Protein AF-A0A368GUP9-F1 (afdb_monomer_lite)

Organism: Ancylostoma caninum (NCBI:txid29170)

Sequence (65 aa):
MFYFFIFSLLFLNILAQEEVSTYTPCLDKAGSSVCIKPFKKGMCTNEAVKELMQEVCAETCAFCP

Radius of gyration: 22.17 Å; chains: 1; bounding box: 37×51×47 Å

Secondary structure (DSSP, 8-state):
-HHHHHHHHHHHHHHTTS----------TT-HHHHHHHHHTTGGG-GGGHHHHHHHSTTTTT---

InterPro domains:
  IPR003582 ShKT domain [PF01549] (40-64)

Structure (mmCIF, N/CA/C/O backbone):
data_AF-A0A368GUP9-F1
#
_entry.id   AF-A0A368GUP9-F1
#
loop_
_atom_site.group_PDB
_atom_site.id
_atom_site.type_symbol
_atom_site.label_atom_id
_atom_site.label_alt_id
_atom_site.label_comp_id
_atom_site.label_asym_id
_atom_site.label_entity_id
_atom_site.label_seq_id
_atom_site.pdbx_PDB_ins_code
_atom_site.Cartn_x
_atom_site.Cartn_y
_atom_site.Cartn_z
_atom_site.occupancy
_atom_site.B_iso_or_equiv
_atom_site.auth_seq_id
_atom_site.auth_comp_id
_atom_site.auth_asym_id
_atom_site.auth_atom_id
_atom_site.pdbx_PDB_model_num
ATOM 1 N N . MET A 1 1 ? -29.008 39.764 -31.859 1.00 66.44 1 MET A N 1
ATOM 2 C CA . MET A 1 1 ? -28.079 38.737 -32.388 1.00 66.44 1 MET A CA 1
ATOM 3 C C . MET A 1 1 ? -26.802 38.604 -31.551 1.00 66.44 1 MET A C 1
ATOM 5 O O . MET A 1 1 ? -26.441 37.480 -31.250 1.00 66.44 1 MET A O 1
ATOM 9 N N . PHE A 1 2 ? -26.176 39.692 -31.075 1.00 69.50 2 PHE A N 1
ATOM 10 C CA . PHE A 1 2 ? -24.977 39.623 -30.209 1.00 69.50 2 PHE A CA 1
ATOM 11 C C . PHE A 1 2 ? -25.199 39.005 -28.816 1.00 69.50 2 PHE A C 1
ATOM 13 O O . PHE A 1 2 ? -24.328 38.302 -28.318 1.00 69.50 2 PHE A O 1
ATOM 20 N N . TYR A 1 3 ? -26.378 39.194 -28.212 1.00 73.56 3 TYR A N 1
ATOM 21 C CA . TYR A 1 3 ? -26.702 38.613 -26.901 1.00 73.56 3 TYR A CA 1
ATOM 22 C C . TYR A 1 3 ? -26.607 37.086 -26.879 1.00 73.56 3 TYR A C 1
ATOM 24 O O . TYR A 1 3 ? -26.170 36.521 -25.885 1.00 73.56 3 TYR A O 1
ATOM 32 N N . PHE A 1 4 ? -26.953 36.426 -27.988 1.00 72.75 4 PHE A N 1
ATOM 33 C CA . PHE A 1 4 ? -26.902 34.969 -28.085 1.00 72.75 4 PHE A CA 1
ATOM 34 C C . PHE A 1 4 ? -25.469 34.448 -27.913 1.00 72.75 4 PHE A C 1
ATOM 36 O O . PHE A 1 4 ? -25.247 33.529 -27.137 1.00 72.75 4 PHE A O 1
ATOM 43 N N . PHE A 1 5 ? -24.487 35.116 -28.531 1.00 69.19 5 PHE A N 1
ATOM 44 C CA . PHE A 1 5 ? -23.069 34.779 -28.378 1.00 69.19 5 PHE A CA 1
ATOM 45 C C . PHE A 1 5 ? -22.565 34.966 -26.942 1.00 69.19 5 PHE A C 1
ATOM 47 O O . PHE A 1 5 ? -21.816 34.130 -26.446 1.00 69.19 5 PHE A O 1
ATOM 54 N N . ILE A 1 6 ? -23.002 36.026 -26.254 1.00 76.81 6 ILE A N 1
ATOM 55 C CA . ILE A 1 6 ? -22.629 36.269 -24.851 1.00 76.81 6 ILE A CA 1
ATOM 56 C C . ILE A 1 6 ? -23.213 35.177 -23.944 1.00 76.81 6 ILE A C 1
ATOM 58 O O . ILE A 1 6 ? -22.498 34.633 -23.104 1.00 76.81 6 ILE A O 1
ATOM 62 N N . PHE A 1 7 ? -24.478 34.796 -24.151 1.00 75.88 7 PHE A N 1
ATOM 63 C CA . PHE A 1 7 ? -25.104 33.697 -23.409 1.00 75.88 7 PHE A CA 1
ATOM 64 C C . PHE A 1 7 ? -24.413 32.350 -23.661 1.00 75.88 7 PHE A C 1
ATOM 66 O O . PHE A 1 7 ? -24.210 31.595 -22.713 1.00 75.88 7 PHE A O 1
ATOM 73 N N . SER A 1 8 ? -23.986 32.064 -24.896 1.00 75.69 8 SER A N 1
ATOM 74 C CA . SER A 1 8 ? -23.231 30.845 -25.219 1.00 75.69 8 SER A CA 1
ATOM 75 C C . SER A 1 8 ? -21.871 30.785 -24.515 1.00 75.69 8 SER A C 1
ATOM 77 O O . SER A 1 8 ? -21.502 29.737 -23.990 1.00 75.69 8 SER A O 1
ATOM 79 N N . LEU A 1 9 ? -21.135 31.901 -24.45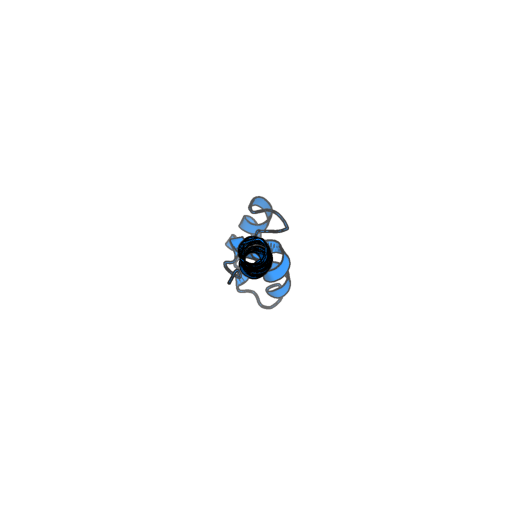3 1.00 72.38 9 LEU A N 1
ATOM 80 C CA . LEU A 1 9 ? -19.841 31.961 -23.762 1.00 72.38 9 LEU A CA 1
ATOM 81 C C . LEU A 1 9 ? -19.988 31.822 -22.239 1.00 72.38 9 LEU A C 1
ATOM 83 O O . LEU A 1 9 ? -19.157 31.179 -21.599 1.00 72.38 9 LEU A O 1
ATOM 87 N N . LEU A 1 10 ? -21.053 32.375 -21.651 1.00 72.38 10 LEU A N 1
ATOM 88 C CA . LEU A 1 10 ? -21.360 32.192 -20.228 1.00 72.38 10 LEU A CA 1
ATOM 89 C C . LEU A 1 10 ? -21.705 30.728 -19.904 1.00 72.38 10 LEU A C 1
ATOM 91 O O . LEU A 1 10 ? -21.229 30.201 -18.903 1.00 72.38 10 LEU A O 1
ATOM 95 N N . PHE A 1 11 ? -22.454 30.048 -20.778 1.00 68.94 11 PHE A N 1
ATOM 96 C CA . PHE A 1 11 ? -22.789 28.627 -20.616 1.00 68.94 11 PHE A CA 1
ATOM 97 C C . PHE A 1 11 ? -21.567 27.700 -20.695 1.00 68.94 11 PHE A C 1
ATOM 99 O O . PHE A 1 11 ? -21.483 26.741 -19.931 1.00 68.94 11 PHE A O 1
ATOM 106 N N . LEU A 1 12 ? -20.597 27.991 -21.570 1.00 69.00 12 LEU A N 1
ATOM 107 C CA . LEU A 1 12 ? -19.360 27.201 -21.670 1.00 69.00 12 LEU A CA 1
ATOM 108 C C . LEU A 1 12 ? -18.479 27.325 -20.418 1.00 69.00 12 LEU A C 1
ATOM 110 O O . LEU A 1 12 ? -17.874 26.342 -20.005 1.00 69.00 12 LEU A O 1
ATOM 114 N N . ASN A 1 13 ? -18.450 28.500 -19.779 1.00 63.84 13 ASN A N 1
ATOM 115 C CA . ASN A 1 13 ? -17.751 28.679 -18.501 1.00 63.84 13 ASN A CA 1
ATOM 116 C C . ASN A 1 13 ? -18.423 27.908 -17.349 1.00 63.84 13 ASN A C 1
ATOM 118 O O . ASN A 1 13 ? -17.730 27.471 -16.437 1.00 63.84 13 ASN A O 1
ATOM 122 N N . ILE A 1 14 ? -19.748 27.720 -17.399 1.00 68.31 14 ILE A N 1
ATOM 123 C CA . ILE A 1 14 ? -20.503 26.939 -16.404 1.00 68.31 14 ILE A CA 1
ATOM 124 C C . ILE A 1 14 ? -20.277 25.428 -16.590 1.00 68.31 14 ILE A C 1
ATOM 126 O O . ILE A 1 14 ? -20.101 24.720 -15.605 1.00 68.31 14 ILE A O 1
ATOM 130 N N . LEU A 1 15 ? -20.233 24.927 -17.832 1.00 62.41 15 LEU A N 1
ATOM 131 C CA . LEU A 1 15 ? -19.997 23.499 -18.122 1.00 62.41 15 LEU A CA 1
ATOM 132 C C . LEU A 1 15 ? -18.542 23.064 -17.892 1.00 62.41 15 LEU A C 1
ATOM 134 O O . LEU A 1 15 ? -18.289 21.900 -17.612 1.00 62.41 15 LEU A O 1
ATOM 138 N N . ALA A 1 16 ? -17.581 23.989 -17.968 1.00 61.69 16 ALA A N 1
ATOM 139 C CA . ALA A 1 16 ? -16.180 23.712 -17.640 1.00 61.69 16 ALA A CA 1
ATOM 140 C C . ALA A 1 16 ? -15.917 23.575 -16.126 1.00 61.69 16 ALA A C 1
ATOM 142 O O . ALA A 1 16 ? -14.781 23.329 -15.725 1.00 61.69 16 ALA A O 1
ATOM 143 N N . GLN A 1 17 ? -16.946 23.740 -15.288 1.00 58.62 17 GLN A N 1
ATOM 144 C CA . GLN A 1 17 ? -16.885 23.493 -13.85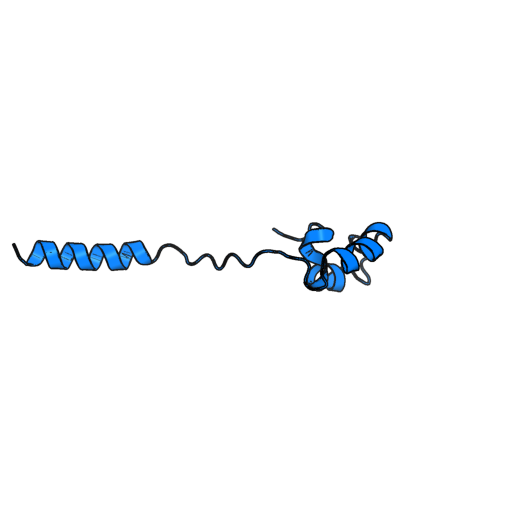0 1.00 58.62 17 GLN A CA 1
ATOM 145 C C . GLN A 1 17 ? -17.367 22.078 -13.484 1.00 58.62 17 GLN A C 1
ATOM 147 O O . GLN A 1 17 ? -17.734 21.830 -12.337 1.00 58.62 17 GLN A O 1
ATOM 152 N N . GLU A 1 18 ? -17.358 21.141 -14.440 1.00 60.56 18 GLU A N 1
ATOM 153 C CA . GLU A 1 18 ? -17.307 19.720 -14.106 1.00 60.56 18 GLU A CA 1
ATOM 154 C C . GLU A 1 18 ? -16.016 19.469 -13.330 1.00 60.56 18 GLU A C 1
ATOM 156 O O . GLU A 1 18 ? -14.911 19.586 -13.855 1.00 60.56 18 GLU A O 1
ATOM 161 N N . GLU A 1 19 ? -16.203 19.230 -12.035 1.00 60.88 19 GLU A N 1
ATOM 162 C CA . GLU A 1 19 ? -15.352 18.463 -11.142 1.00 60.88 19 GLU A CA 1
ATOM 163 C C . GLU A 1 19 ? -14.017 18.072 -11.784 1.00 60.88 19 GLU A C 1
ATOM 165 O O . GLU A 1 19 ? -13.871 17.012 -12.396 1.00 60.88 19 GLU A O 1
ATOM 170 N N . VAL A 1 20 ? -12.989 18.896 -11.555 1.00 55.72 20 VAL A N 1
ATOM 171 C CA . VAL A 1 20 ? -11.641 18.353 -11.399 1.00 55.72 20 VAL A CA 1
ATOM 172 C C . VAL A 1 20 ? -11.729 17.472 -10.157 1.00 55.72 20 VAL A C 1
ATOM 174 O O . VAL A 1 20 ? -11.347 17.866 -9.057 1.00 55.72 20 VAL A O 1
ATOM 177 N N . SER A 1 21 ? -12.314 16.287 -10.323 1.00 56.22 21 SER A N 1
ATOM 178 C CA . SER A 1 21 ? -12.071 15.168 -9.450 1.00 56.22 21 SER A CA 1
ATOM 179 C C . SER A 1 21 ? -10.582 14.968 -9.602 1.00 56.22 21 SER A C 1
ATOM 181 O O . SER A 1 21 ? -10.094 14.474 -10.622 1.00 56.22 21 SER A O 1
ATOM 183 N N . THR A 1 22 ? -9.840 15.513 -8.642 1.00 58.66 22 THR A N 1
ATOM 184 C CA . THR A 1 22 ? -8.432 15.232 -8.440 1.00 58.66 22 THR A CA 1
ATOM 185 C C . THR A 1 22 ? -8.364 13.747 -8.125 1.00 58.66 22 THR A C 1
ATOM 187 O O . THR A 1 22 ? -8.266 13.355 -6.962 1.00 58.66 22 THR A O 1
ATOM 190 N N . TYR A 1 23 ? -8.509 12.918 -9.162 1.00 63.62 23 TYR A N 1
ATOM 191 C CA . TYR A 1 23 ? -8.303 11.491 -9.115 1.00 63.62 23 TYR A CA 1
ATOM 192 C C . TYR A 1 23 ? -6.834 11.338 -8.785 1.00 63.62 23 TYR A C 1
ATOM 194 O O . TYR A 1 23 ? -5.955 11.427 -9.640 1.00 63.62 23 TYR A O 1
ATOM 202 N N . THR A 1 24 ? -6.576 11.245 -7.489 1.00 73.56 24 THR A N 1
ATOM 203 C CA . THR A 1 24 ? -5.263 10.927 -6.980 1.00 73.56 24 THR A CA 1
ATOM 204 C C . THR A 1 24 ? -5.187 9.420 -7.131 1.00 73.56 24 THR A C 1
ATOM 206 O O . THR A 1 24 ? -5.909 8.725 -6.412 1.00 73.56 24 THR A O 1
ATOM 209 N N . PRO A 1 25 ? -4.422 8.900 -8.109 1.00 76.50 25 PRO A N 1
ATOM 210 C CA . PRO A 1 25 ? -4.342 7.466 -8.304 1.00 76.50 25 PRO A CA 1
ATOM 211 C C . PRO A 1 25 ? -3.841 6.847 -7.002 1.00 76.50 25 PRO A C 1
ATOM 213 O O . PRO A 1 25 ? -2.786 7.225 -6.486 1.00 76.50 25 PRO A O 1
ATOM 216 N N . CYS A 1 26 ? -4.639 5.943 -6.439 1.00 86.06 26 CYS A N 1
ATOM 217 C CA . CYS A 1 26 ? -4.246 5.220 -5.246 1.00 86.06 26 CYS A CA 1
ATOM 218 C C . CYS A 1 26 ? -3.184 4.198 -5.649 1.00 86.06 26 CYS A C 1
ATOM 220 O O . CYS A 1 26 ? -3.485 3.206 -6.305 1.00 86.06 26 CYS A O 1
ATOM 222 N N . LEU A 1 27 ? -1.934 4.515 -5.323 1.00 91.12 27 LEU A N 1
ATOM 223 C CA . LEU A 1 27 ? -0.748 3.767 -5.720 1.00 91.12 27 LEU A CA 1
ATOM 224 C C . LEU A 1 27 ? 0.118 3.493 -4.496 1.00 91.12 27 LEU A C 1
ATOM 226 O O . LEU A 1 27 ? 0.141 4.274 -3.537 1.00 91.12 27 LEU A O 1
ATOM 230 N N . ASP A 1 28 ? 0.894 2.418 -4.559 1.00 92.81 28 ASP A N 1
ATOM 231 C CA . ASP A 1 28 ? 1.924 2.149 -3.558 1.00 92.81 28 ASP A CA 1
ATOM 232 C C . ASP A 1 28 ? 3.026 3.220 -3.595 1.00 92.81 28 ASP A C 1
ATOM 234 O O . ASP A 1 28 ? 3.854 3.252 -4.510 1.00 92.81 28 ASP A O 1
ATOM 238 N N . LYS A 1 29 ? 3.110 4.061 -2.557 1.00 92.12 29 LYS A N 1
ATOM 239 C CA . LYS A 1 29 ? 4.152 5.097 -2.445 1.00 92.12 29 LYS A CA 1
ATOM 240 C C . LYS A 1 29 ? 5.564 4.514 -2.375 1.00 92.12 29 LYS A C 1
ATOM 242 O O . LYS A 1 29 ? 6.490 5.111 -2.915 1.00 92.12 29 LYS A O 1
ATOM 247 N N . ALA A 1 30 ? 5.748 3.363 -1.719 1.00 89.62 30 ALA A N 1
ATOM 248 C CA . ALA A 1 30 ? 7.051 2.680 -1.697 1.00 89.62 30 ALA A CA 1
ATOM 249 C C . ALA A 1 30 ? 7.333 1.849 -2.958 1.00 89.62 30 ALA A C 1
ATOM 251 O O . ALA A 1 30 ? 8.437 1.323 -3.110 1.00 89.62 30 ALA A O 1
ATOM 252 N N . GLY A 1 31 ? 6.352 1.721 -3.853 1.00 90.69 31 GLY A N 1
ATOM 253 C CA . GLY A 1 31 ? 6.401 0.831 -5.002 1.00 90.69 31 GLY A CA 1
ATOM 254 C C . GLY A 1 31 ? 6.046 -0.614 -4.650 1.00 90.69 31 GLY A C 1
ATOM 255 O O . GLY A 1 31 ? 6.406 -1.153 -3.597 1.00 90.69 31 GLY A O 1
ATOM 256 N N . SER A 1 32 ? 5.375 -1.282 -5.586 1.00 88.38 32 SER A N 1
ATOM 257 C CA . SER A 1 32 ? 4.802 -2.616 -5.376 1.00 88.38 32 SER A CA 1
ATOM 258 C C . SER A 1 32 ? 5.851 -3.664 -4.984 1.00 88.38 32 SER A C 1
ATOM 260 O O . SER A 1 32 ? 5.591 -4.541 -4.165 1.00 88.38 32 SER A O 1
ATOM 262 N N . SER A 1 33 ? 7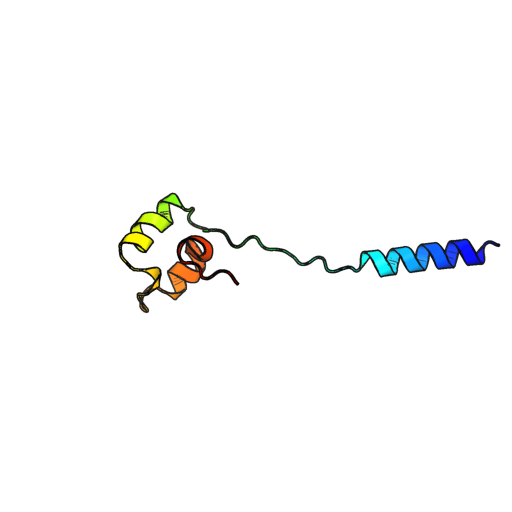.088 -3.558 -5.483 1.00 91.19 33 SER A N 1
ATOM 263 C CA . SER A 1 33 ? 8.177 -4.485 -5.129 1.00 91.19 33 SER A CA 1
ATOM 264 C C . SER A 1 33 ? 8.537 -4.456 -3.637 1.00 91.19 33 SER A C 1
ATOM 266 O O . SER A 1 33 ? 8.881 -5.498 -3.064 1.00 91.19 33 SER A O 1
ATOM 268 N N . VAL A 1 34 ? 8.420 -3.289 -2.997 1.00 92.19 34 VAL A N 1
ATOM 269 C CA . VAL A 1 34 ? 8.666 -3.103 -1.563 1.00 92.19 34 VAL A CA 1
ATOM 270 C C . VAL A 1 34 ? 7.478 -3.609 -0.751 1.00 92.19 34 VAL A C 1
ATOM 272 O O . VAL A 1 34 ? 7.692 -4.270 0.265 1.00 92.19 34 VAL A O 1
ATOM 275 N N . CYS A 1 35 ? 6.254 -3.390 -1.234 1.00 93.19 35 CYS A N 1
ATOM 276 C CA . CYS A 1 35 ? 5.005 -3.761 -0.565 1.00 93.19 35 CYS A CA 1
ATOM 277 C C . CYS A 1 35 ? 4.662 -5.264 -0.639 1.00 93.19 35 CYS A C 1
ATOM 279 O O . CYS A 1 35 ? 4.022 -5.799 0.268 1.00 93.19 35 CYS A O 1
ATOM 281 N N . ILE A 1 36 ? 5.177 -6.009 -1.627 1.00 94.56 36 ILE A N 1
ATOM 282 C CA . ILE A 1 36 ? 4.942 -7.464 -1.752 1.00 94.56 36 ILE A CA 1
ATOM 283 C C . ILE A 1 36 ? 5.474 -8.260 -0.546 1.00 94.56 36 ILE A C 1
ATOM 285 O O . ILE A 1 36 ? 4.839 -9.215 -0.092 1.00 94.56 36 ILE A O 1
ATOM 289 N N . LYS A 1 37 ? 6.659 -7.916 -0.024 1.00 93.38 37 LYS A N 1
ATOM 290 C CA . LYS A 1 37 ? 7.256 -8.615 1.131 1.00 93.38 37 LYS A CA 1
ATOM 291 C C . LYS A 1 37 ? 6.419 -8.465 2.416 1.00 93.38 37 LYS A C 1
ATOM 293 O O . LYS A 1 37 ? 6.139 -9.496 3.028 1.00 93.38 37 LYS A O 1
ATOM 298 N N . PRO A 1 38 ? 6.036 -7.250 2.859 1.00 91.88 38 PRO A N 1
ATOM 299 C CA . PRO A 1 38 ? 5.183 -7.068 4.028 1.00 91.88 38 PRO A CA 1
ATOM 300 C C . PRO A 1 38 ? 3.764 -7.608 3.806 1.00 91.88 38 PRO A C 1
ATOM 302 O O . PRO A 1 38 ? 3.218 -8.216 4.727 1.00 91.88 38 PRO A O 1
ATOM 305 N N . PHE A 1 39 ? 3.216 -7.512 2.589 1.00 92.44 39 PHE A N 1
ATOM 306 C CA . PHE A 1 39 ? 1.941 -8.143 2.230 1.00 92.44 39 PHE A CA 1
ATOM 307 C C . PHE A 1 39 ? 1.960 -9.654 2.489 1.00 92.44 39 PHE A C 1
ATOM 309 O O . PHE A 1 39 ? 1.142 -10.171 3.246 1.00 92.44 39 PHE A O 1
ATOM 316 N N . LYS A 1 40 ? 2.969 -10.363 1.962 1.00 94.00 40 LYS A N 1
ATOM 317 C CA . LYS A 1 40 ? 3.140 -11.812 2.183 1.00 94.00 40 LYS A CA 1
ATOM 318 C C . LYS A 1 40 ? 3.370 -12.188 3.649 1.00 94.00 40 LYS A C 1
ATOM 320 O O . LYS A 1 40 ? 3.132 -13.330 4.025 1.00 94.00 40 LYS A O 1
ATOM 325 N N . LYS A 1 41 ? 3.842 -11.248 4.472 1.00 94.25 41 LYS A N 1
ATOM 326 C CA . LYS A 1 41 ? 4.008 -11.420 5.923 1.00 94.25 41 LYS A CA 1
ATOM 327 C C . LYS A 1 41 ? 2.735 -11.107 6.722 1.00 94.25 41 LYS A C 1
ATOM 329 O O . LYS A 1 41 ? 2.777 -11.194 7.944 1.00 94.25 41 LYS A O 1
ATOM 334 N N . GLY A 1 42 ? 1.636 -10.728 6.068 1.00 93.38 42 GLY A N 1
ATOM 335 C CA . GLY A 1 42 ? 0.382 -10.374 6.737 1.00 93.38 42 GLY A CA 1
ATOM 336 C C . GLY A 1 42 ? 0.419 -9.011 7.431 1.00 93.38 42 GLY A C 1
ATOM 337 O O . GLY A 1 42 ? -0.329 -8.780 8.377 1.00 93.38 42 GLY A O 1
ATOM 338 N N . MET A 1 43 ? 1.291 -8.091 6.999 1.00 93.75 43 MET A N 1
ATOM 339 C CA . MET A 1 43 ? 1.385 -6.771 7.633 1.00 93.75 43 MET A CA 1
ATOM 340 C C . MET A 1 43 ? 0.173 -5.876 7.353 1.00 93.75 43 MET A C 1
ATOM 342 O O . MET A 1 43 ? -0.122 -5.014 8.169 1.00 93.75 43 MET A O 1
ATOM 346 N N . CYS A 1 44 ? -0.576 -6.106 6.271 1.00 92.69 44 CYS A N 1
ATOM 347 C CA . CYS A 1 44 ? -1.797 -5.345 5.985 1.00 92.69 44 CYS A CA 1
ATOM 348 C C . CYS A 1 44 ? -2.876 -5.523 7.075 1.00 92.69 44 CYS A C 1
ATOM 350 O O . CYS A 1 44 ? -3.671 -4.624 7.315 1.00 92.69 44 CYS A O 1
ATOM 352 N N . THR A 1 45 ? -2.903 -6.665 7.768 1.00 93.88 45 THR A N 1
ATOM 353 C CA . THR A 1 45 ? -3.862 -6.938 8.855 1.00 93.88 45 THR A CA 1
ATOM 354 C C . THR A 1 45 ? -3.268 -6.726 10.245 1.00 93.88 45 THR A C 1
ATOM 356 O O . THR A 1 45 ? -3.966 -6.891 11.241 1.00 93.88 45 THR A O 1
ATOM 359 N N . ASN A 1 46 ? -1.978 -6.401 10.340 1.00 95.06 46 ASN A N 1
ATOM 360 C CA . ASN A 1 46 ? -1.309 -6.189 11.614 1.00 95.06 46 ASN A CA 1
ATOM 361 C C . ASN A 1 46 ? -1.555 -4.752 12.089 1.00 95.06 46 ASN A C 1
ATOM 363 O O . ASN A 1 46 ? -1.046 -3.809 11.488 1.00 95.06 46 ASN A O 1
ATOM 367 N N . GLU A 1 47 ? -2.302 -4.589 13.182 1.00 94.56 47 GLU A N 1
ATOM 368 C CA . GLU A 1 47 ? -2.675 -3.275 13.723 1.00 94.56 47 GLU A CA 1
ATOM 369 C C . GLU A 1 47 ? -1.471 -2.380 14.037 1.00 94.56 47 GLU A C 1
ATOM 371 O O . GLU A 1 47 ? -1.545 -1.176 13.813 1.00 94.56 47 GLU A O 1
ATOM 376 N N . ALA A 1 48 ? -0.334 -2.952 14.449 1.00 94.62 48 ALA A N 1
ATOM 377 C CA . ALA A 1 48 ? 0.865 -2.183 14.789 1.00 94.62 48 ALA A CA 1
ATOM 378 C C . ALA A 1 48 ? 1.493 -1.456 13.587 1.00 94.62 48 ALA A C 1
ATOM 380 O O . ALA A 1 48 ? 2.244 -0.501 13.767 1.00 94.62 48 ALA A O 1
ATOM 381 N N . VAL A 1 49 ? 1.226 -1.921 12.363 1.00 93.38 49 VAL A N 1
ATOM 382 C CA . VAL A 1 49 ? 1.787 -1.360 11.120 1.00 93.38 49 VAL A CA 1
ATOM 383 C C . VAL A 1 49 ? 0.707 -1.028 10.092 1.00 93.38 49 VAL A C 1
ATOM 385 O O . VAL A 1 49 ? 1.027 -0.693 8.953 1.00 93.38 49 VAL A O 1
ATOM 388 N N . LYS A 1 50 ? -0.570 -1.104 10.477 1.00 92.12 50 LYS A N 1
ATOM 389 C CA . LYS A 1 50 ? -1.709 -0.882 9.584 1.00 92.12 50 LYS A CA 1
ATOM 390 C C . LYS A 1 50 ? -1.704 0.531 9.010 1.00 92.12 50 LYS A C 1
ATOM 392 O O . LYS A 1 50 ? -1.835 0.674 7.802 1.00 92.12 50 LYS A O 1
ATOM 397 N N . GLU A 1 51 ? -1.491 1.545 9.848 1.00 93.12 51 GLU A N 1
ATOM 398 C CA . GLU A 1 51 ? -1.412 2.948 9.410 1.00 93.12 51 GLU A CA 1
ATOM 399 C C . GLU A 1 51 ? -0.268 3.159 8.410 1.00 93.12 51 GLU A C 1
ATO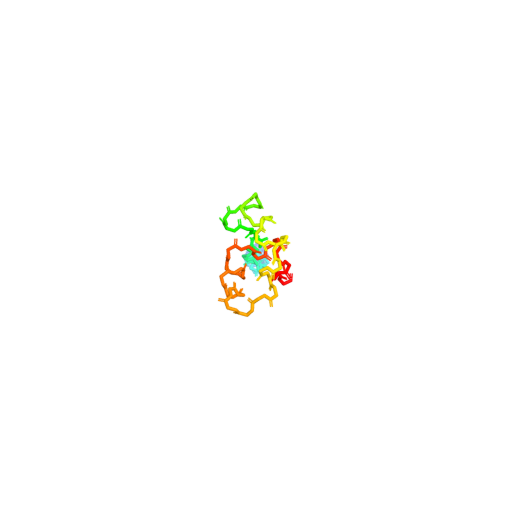M 401 O O . GLU A 1 51 ? -0.455 3.762 7.356 1.00 93.12 51 GLU A O 1
ATOM 406 N N . LEU A 1 52 ? 0.897 2.562 8.682 1.00 93.25 52 LEU A N 1
ATOM 407 C CA . LEU A 1 52 ? 2.040 2.604 7.772 1.00 93.25 52 LEU A CA 1
ATOM 408 C C . LEU A 1 52 ? 1.720 1.922 6.432 1.00 93.25 52 LEU A C 1
ATOM 410 O O . LEU A 1 52 ? 2.056 2.442 5.372 1.00 93.25 52 LEU A O 1
ATOM 414 N N . MET A 1 53 ? 1.062 0.762 6.456 1.00 94.12 53 MET A N 1
ATOM 415 C CA . MET A 1 53 ? 0.666 0.057 5.233 1.00 94.12 53 MET A CA 1
ATOM 416 C C . MET A 1 53 ? -0.403 0.828 4.450 1.00 94.12 53 MET A C 1
ATOM 418 O O . MET A 1 53 ? -0.351 0.836 3.225 1.00 94.12 53 MET A O 1
ATOM 422 N N . GLN A 1 54 ? -1.323 1.515 5.130 1.00 92.69 54 GLN A N 1
ATOM 423 C CA . GLN A 1 54 ? -2.304 2.408 4.508 1.00 92.69 54 GLN A CA 1
ATOM 424 C C . GLN A 1 54 ? -1.653 3.613 3.840 1.00 92.69 54 GLN A C 1
ATOM 426 O O . GLN A 1 54 ? -2.099 4.036 2.780 1.00 92.69 54 GLN A O 1
ATOM 431 N N . GLU A 1 55 ? -0.593 4.163 4.423 1.00 92.06 55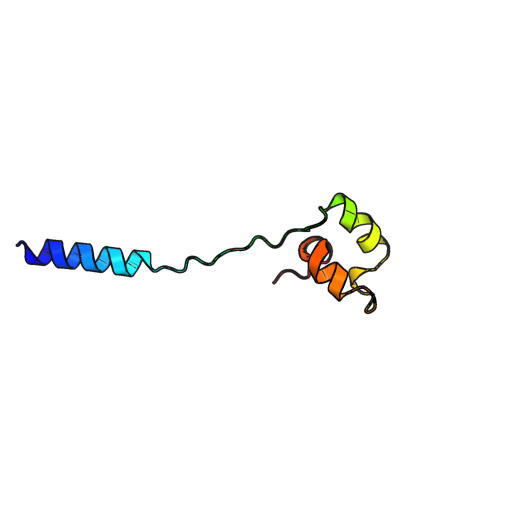 GLU A N 1
ATOM 432 C CA . GLU A 1 55 ? 0.090 5.301 3.823 1.00 92.06 55 GLU A CA 1
ATOM 433 C C . GLU A 1 55 ? 0.977 4.889 2.642 1.00 92.06 55 GLU A C 1
ATOM 435 O O . GLU A 1 55 ? 1.048 5.598 1.634 1.00 92.06 55 GLU A O 1
ATOM 440 N N . VAL A 1 56 ? 1.690 3.773 2.785 1.00 93.94 56 VAL A N 1
ATOM 441 C CA . VAL A 1 56 ? 2.833 3.439 1.929 1.00 93.94 56 VAL A CA 1
ATOM 442 C C . VAL A 1 56 ? 2.504 2.367 0.890 1.00 93.94 56 VAL A C 1
ATOM 444 O O . VAL A 1 56 ? 3.067 2.386 -0.206 1.00 93.94 56 VAL A O 1
ATOM 447 N N . CYS A 1 57 ? 1.598 1.452 1.224 1.00 95.19 57 CYS A N 1
ATOM 448 C CA . CYS A 1 57 ? 1.254 0.262 0.446 1.00 95.19 57 CYS A CA 1
ATOM 449 C C . CYS A 1 57 ? -0.267 0.130 0.253 1.00 95.19 57 CYS A C 1
ATOM 451 O O . CYS A 1 57 ? -0.820 -0.971 0.334 1.00 95.19 57 CYS A O 1
ATOM 453 N N . ALA A 1 58 ? -0.950 1.266 0.075 1.00 93.44 58 ALA A N 1
ATOM 454 C CA . ALA A 1 58 ? -2.406 1.346 0.016 1.00 93.44 58 ALA A CA 1
ATOM 455 C C . ALA A 1 58 ? -3.004 0.455 -1.080 1.00 93.44 58 ALA A C 1
ATOM 457 O O . ALA A 1 58 ? -4.019 -0.198 -0.854 1.00 93.44 58 ALA A O 1
ATOM 458 N N . GLU A 1 59 ? -2.357 0.400 -2.243 1.00 93.75 59 GLU A N 1
ATOM 459 C CA . GLU A 1 59 ? -2.807 -0.375 -3.397 1.00 93.75 59 GLU A CA 1
ATOM 460 C C . GLU A 1 59 ? -2.589 -1.871 -3.157 1.00 93.75 59 GLU A C 1
ATOM 462 O O . GLU A 1 59 ? -3.540 -2.652 -3.209 1.00 93.75 59 GLU A O 1
ATOM 467 N N . THR A 1 60 ? -1.368 -2.273 -2.787 1.00 94.00 60 THR A N 1
ATOM 468 C CA . THR A 1 60 ? -1.035 -3.679 -2.504 1.00 94.00 60 THR A CA 1
ATOM 469 C C . THR A 1 60 ? -1.891 -4.257 -1.370 1.00 94.00 60 THR A C 1
ATOM 471 O O . THR A 1 60 ? -2.272 -5.428 -1.416 1.00 94.00 60 THR A O 1
ATOM 474 N N . CYS A 1 61 ? -2.188 -3.465 -0.338 1.00 93.06 61 CYS A N 1
ATOM 475 C CA . CYS A 1 61 ? -3.023 -3.892 0.784 1.00 93.06 61 CYS A CA 1
ATOM 476 C C . CYS A 1 61 ? -4.531 -3.661 0.566 1.00 93.06 61 CYS A C 1
ATOM 478 O O . CYS A 1 61 ? -5.304 -3.921 1.487 1.00 93.06 61 CYS A O 1
ATOM 480 N N . ALA A 1 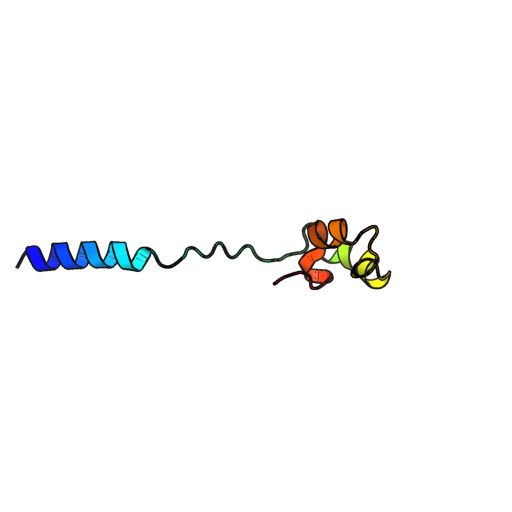62 ? -4.951 -3.205 -0.621 1.00 91.94 62 ALA A N 1
ATOM 481 C CA . ALA A 1 62 ? -6.348 -2.937 -0.972 1.00 91.94 62 ALA A CA 1
ATOM 482 C C . ALA A 1 62 ? -7.071 -1.979 0.003 1.00 91.94 62 ALA A C 1
ATOM 484 O O . ALA A 1 62 ? -8.227 -2.187 0.365 1.00 91.94 62 ALA A O 1
ATOM 485 N N . PHE A 1 63 ? -6.377 -0.928 0.441 1.00 90.94 63 PHE A N 1
ATOM 486 C CA . PHE A 1 63 ? -6.927 0.159 1.259 1.00 90.94 63 PHE A CA 1
ATOM 487 C C . PHE A 1 63 ? -7.471 1.331 0.441 1.00 90.94 63 PHE A C 1
ATOM 489 O O . PHE A 1 63 ? -8.021 2.273 1.012 1.00 90.94 63 PHE A O 1
ATOM 496 N N . CYS A 1 64 ? -7.287 1.291 -0.874 1.00 86.62 64 CYS A N 1
ATOM 497 C CA . CYS A 1 64 ? -7.881 2.245 -1.794 1.00 86.62 64 CYS A CA 1
ATOM 498 C C . CYS A 1 64 ? -9.422 2.200 -1.716 1.00 86.62 64 CYS A C 1
ATOM 500 O O . CYS A 1 64 ? -9.969 1.119 -1.481 1.00 86.62 64 CYS A O 1
ATOM 502 N N . PRO A 1 65 ? -10.104 3.351 -1.879 1.00 76.00 65 PRO A N 1
ATOM 503 C CA . PRO A 1 65 ? -11.565 3.418 -1.927 1.00 76.00 65 PRO A CA 1
ATOM 504 C C . PRO A 1 65 ? -12.162 2.664 -3.121 1.00 76.00 65 PRO A C 1
ATOM 506 O O . PRO A 1 65 ? -11.450 2.489 -4.138 1.00 76.00 65 PRO A O 1
#

Foldseek 3Di:
DVVVVVVVVVVVVVVVPPDPPVPPPPAQQQHPVVLVVCVVVVVCVPPVCVVVCCVHVVPVSVVDD

pLDDT: mean 82.59, std 12.99, range [55.72, 95.19]